Protein AF-A0A2T4CLP0-F1 (afdb_monomer)

Sequence (100 aa):
DFQHIHLHEDGSPDAVSPYGGQALTAGTAQMQSFPVDEASKALFMENGLDVSVTNTWTIEFVDAETMAYELRRPGRIFRVHVDLSQPIDEPPPAWGYKGE

Foldseek 3Di:
DDWDFDADLQRHTDLQPTWFFDFPDDDDPFKTKGFTDPVSCVSCVVVVNNQCNGWMWMWGDPDPQWIKIWIDGVPDIDIDIDGNVDDDDDDPDDRNDDDD

Structure (mmCIF, N/CA/C/O backbone):
data_AF-A0A2T4CLP0-F1
#
_entry.id   AF-A0A2T4CLP0-F1
#
loop_
_atom_site.group_PDB
_atom_site.id
_atom_site.type_symbol
_atom_site.label_atom_id
_atom_site.label_alt_id
_atom_site.label_comp_id
_atom_site.label_asym_id
_atom_site.label_entity_id
_atom_site.label_seq_id
_atom_site.pdbx_PDB_ins_code
_atom_site.Cartn_x
_atom_site.Cartn_y
_atom_site.Cartn_z
_atom_site.occupancy
_atom_site.B_iso_or_equiv
_atom_site.auth_seq_id
_atom_site.auth_comp_id
_atom_site.auth_asym_id
_atom_site.auth_atom_id
_atom_site.pdbx_PDB_model_num
ATOM 1 N N . ASP A 1 1 ? 6.584 6.903 4.479 1.00 88.56 1 ASP A N 1
ATOM 2 C CA . ASP A 1 1 ? 5.167 6.593 4.751 1.00 88.56 1 ASP A CA 1
ATOM 3 C C . ASP A 1 1 ? 4.451 6.286 3.453 1.00 88.56 1 ASP A C 1
ATOM 5 O O . ASP A 1 1 ? 4.868 6.785 2.415 1.00 88.56 1 ASP A O 1
ATOM 9 N N . PHE A 1 2 ? 3.435 5.432 3.504 1.00 96.50 2 PHE A N 1
ATOM 10 C CA . PHE A 1 2 ? 2.618 5.052 2.357 1.00 96.50 2 PHE A CA 1
ATOM 11 C C . PHE A 1 2 ? 1.162 5.333 2.705 1.00 96.50 2 PHE A C 1
ATOM 13 O O . PHE A 1 2 ? 0.593 4.634 3.538 1.00 96.50 2 PHE A O 1
ATOM 20 N N . GLN A 1 3 ? 0.594 6.383 2.119 1.00 96.56 3 GLN A N 1
ATOM 21 C CA . GLN A 1 3 ? -0.742 6.880 2.439 1.00 96.56 3 GLN A CA 1
ATOM 22 C C . GLN A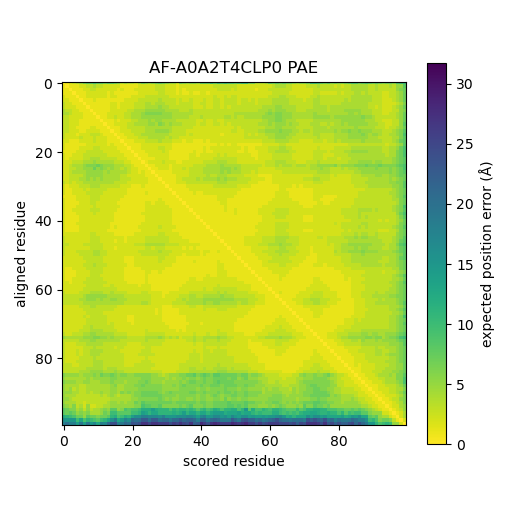 1 3 ? -1.599 6.920 1.179 1.00 96.56 3 GLN A C 1
ATOM 24 O O . GLN A 1 3 ? -1.112 7.223 0.092 1.00 96.56 3 GLN A O 1
ATOM 29 N N . HIS A 1 4 ? -2.882 6.648 1.352 1.00 95.56 4 HIS A N 1
ATOM 30 C CA . HIS A 1 4 ? -3.908 6.787 0.337 1.00 95.56 4 HIS A CA 1
ATOM 31 C C . HIS A 1 4 ? -4.753 8.004 0.686 1.00 95.56 4 HIS A C 1
ATOM 33 O O . HIS A 1 4 ? -5.136 8.198 1.841 1.00 95.56 4 HIS A O 1
ATOM 39 N N . ILE A 1 5 ? -5.046 8.806 -0.330 1.00 93.75 5 ILE A N 1
ATOM 40 C CA . ILE A 1 5 ? -5.991 9.910 -0.248 1.00 93.75 5 ILE A CA 1
ATOM 41 C C . ILE A 1 5 ? -7.082 9.585 -1.251 1.00 93.75 5 ILE A C 1
ATOM 43 O O . ILE A 1 5 ? -6.834 9.563 -2.456 1.00 93.75 5 ILE A O 1
ATOM 47 N N . HIS A 1 6 ? -8.270 9.278 -0.753 1.00 93.50 6 HIS A N 1
ATOM 48 C CA . HIS A 1 6 ? -9.441 9.080 -1.586 1.00 93.50 6 HIS A CA 1
ATOM 49 C C . HIS A 1 6 ? -10.271 10.352 -1.521 1.00 93.50 6 HIS A C 1
ATOM 51 O O . HIS A 1 6 ? -10.629 10.818 -0.441 1.00 93.50 6 HIS A O 1
ATOM 57 N N . LEU A 1 7 ? -10.529 10.934 -2.686 1.00 94.00 7 LEU A N 1
ATOM 58 C CA . LEU A 1 7 ? -11.341 12.132 -2.822 1.00 94.00 7 LEU A CA 1
ATOM 59 C C . LEU A 1 7 ? -12.655 11.762 -3.508 1.00 94.00 7 LEU A C 1
ATOM 61 O O . LEU A 1 7 ? -12.700 10.855 -4.342 1.00 94.00 7 LEU A O 1
ATOM 65 N N . HIS A 1 8 ? -13.720 12.464 -3.150 1.00 92.94 8 HIS A N 1
ATOM 66 C CA . HIS A 1 8 ? -14.958 12.490 -3.911 1.00 92.94 8 HIS A CA 1
ATOM 67 C C . HIS A 1 8 ? -14.771 13.322 -5.192 1.00 92.94 8 HIS A C 1
ATOM 69 O O . HIS A 1 8 ? -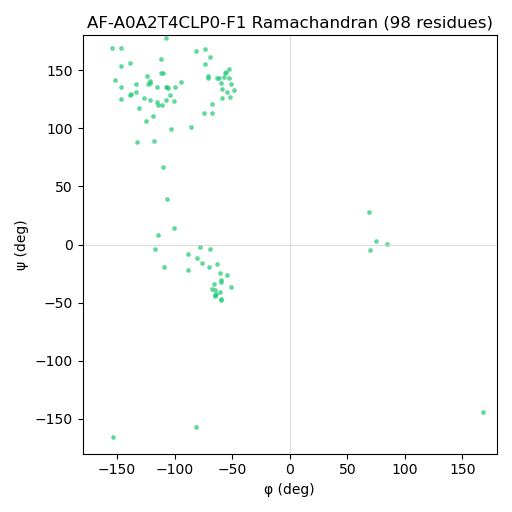13.777 14.032 -5.353 1.00 92.94 8 HIS A O 1
ATOM 75 N N . GLU A 1 9 ? -15.728 13.245 -6.119 1.00 91.00 9 GLU A N 1
ATOM 76 C CA . GLU A 1 9 ? -15.663 13.960 -7.406 1.00 91.00 9 GLU A CA 1
ATOM 77 C C . GLU A 1 9 ? -15.569 15.486 -7.235 1.00 91.00 9 GLU A C 1
ATOM 79 O O . GLU A 1 9 ? -14.921 16.167 -8.029 1.00 91.00 9 GLU A O 1
ATOM 84 N N . ASP A 1 10 ? -16.148 16.024 -6.158 1.00 90.94 10 ASP A N 1
ATOM 85 C CA . ASP A 1 10 ? -16.060 17.443 -5.797 1.00 90.94 10 ASP A CA 1
ATOM 86 C C . ASP A 1 10 ? -14.721 17.842 -5.141 1.00 90.94 10 ASP A C 1
ATOM 88 O O . ASP A 1 10 ? -14.495 19.018 -4.845 1.00 90.94 10 ASP A O 1
ATOM 92 N N . GLY A 1 11 ? -13.818 16.878 -4.934 1.00 89.88 11 GLY A N 1
ATOM 93 C CA . GLY A 1 11 ? -12.503 17.062 -4.328 1.00 89.88 11 GLY A CA 1
ATOM 94 C C . GLY A 1 11 ? -12.489 17.042 -2.798 1.00 89.88 11 GLY A C 1
ATOM 95 O O . GLY A 1 11 ? -11.416 17.195 -2.214 1.00 89.88 11 GLY A O 1
ATOM 96 N N . SER A 1 12 ? -13.633 16.860 -2.132 1.00 92.00 12 SER A N 1
ATOM 97 C CA . SER A 1 12 ? -13.667 16.646 -0.682 1.00 92.00 12 SER A CA 1
ATOM 98 C C . SER A 1 12 ? -13.109 15.260 -0.316 1.00 92.00 12 SER A C 1
ATOM 100 O O . SER A 1 12 ? -13.264 14.314 -1.091 1.00 92.00 12 SER A O 1
ATOM 102 N N . PRO A 1 13 ? -12.410 15.110 0.824 1.00 92.94 13 PRO A N 1
ATOM 103 C CA . PRO A 1 13 ? -11.861 13.819 1.219 1.00 92.94 13 PRO A CA 1
ATOM 104 C C . PRO A 1 13 ? -12.953 12.846 1.658 1.00 92.94 13 PRO A C 1
ATOM 106 O O . PRO A 1 13 ? -13.904 13.239 2.333 1.00 92.94 13 PRO A O 1
ATOM 109 N N . ASP A 1 14 ? -12.767 11.569 1.320 1.00 94.81 14 ASP A N 1
ATOM 110 C CA . ASP A 1 14 ? -13.533 10.475 1.912 1.00 94.81 14 ASP A CA 1
ATOM 111 C C . ASP A 1 14 ? -13.385 10.495 3.442 1.00 94.81 14 ASP A C 1
ATOM 113 O O . ASP A 1 14 ? -12.333 10.868 3.971 1.00 94.81 14 ASP A O 1
ATOM 117 N N . ALA A 1 15 ? -14.430 10.071 4.161 1.00 94.62 15 ALA A N 1
ATOM 118 C CA . ALA A 1 15 ? -14.444 10.041 5.628 1.00 94.62 15 ALA A CA 1
ATOM 119 C C . ALA A 1 15 ? -13.262 9.256 6.220 1.00 94.62 15 ALA A C 1
ATOM 121 O O . ALA A 1 15 ? -12.816 9.533 7.333 1.00 94.62 15 ALA A O 1
ATOM 122 N N . VAL A 1 16 ? -12.734 8.297 5.460 1.00 95.69 16 VAL A N 1
ATOM 123 C CA . VAL A 1 16 ? -11.547 7.526 5.795 1.00 95.69 16 VAL A CA 1
ATOM 124 C C . VAL A 1 16 ? -10.422 7.950 4.857 1.00 95.69 16 VAL A C 1
ATOM 126 O O . VAL A 1 16 ? -9.993 7.192 3.994 1.00 95.69 16 VAL A O 1
ATOM 129 N N . SER A 1 17 ? -9.957 9.194 4.973 1.00 95.00 17 SER A N 1
ATOM 130 C CA . SER A 1 17 ? -8.760 9.696 4.290 1.00 95.00 17 SER A CA 1
ATOM 131 C C . SER A 1 17 ? -8.089 10.830 5.080 1.00 95.00 17 SER A C 1
ATOM 133 O O . SER A 1 17 ? -8.784 11.686 5.625 1.00 95.00 17 SER A O 1
ATOM 135 N N . PRO A 1 18 ? -6.744 10.893 5.116 1.00 95.31 18 PRO A N 1
ATOM 136 C CA . PRO A 1 18 ? -5.805 9.905 4.586 1.00 95.31 18 PRO A CA 1
ATOM 137 C C . PRO A 1 18 ? -5.742 8.633 5.447 1.00 95.31 18 PRO A C 1
ATOM 139 O O . PRO A 1 18 ? -6.019 8.669 6.644 1.00 95.31 18 PRO A O 1
ATOM 142 N N . TYR A 1 19 ? -5.341 7.514 4.842 1.00 97.88 19 TYR A N 1
ATOM 143 C CA . TYR A 1 19 ? -5.006 6.294 5.583 1.00 97.88 19 TYR A CA 1
ATOM 144 C C . TYR A 1 19 ? -3.887 5.499 4.917 1.00 97.88 19 TYR A C 1
ATOM 146 O O . TYR A 1 19 ? -3.736 5.473 3.693 1.00 97.88 19 TYR A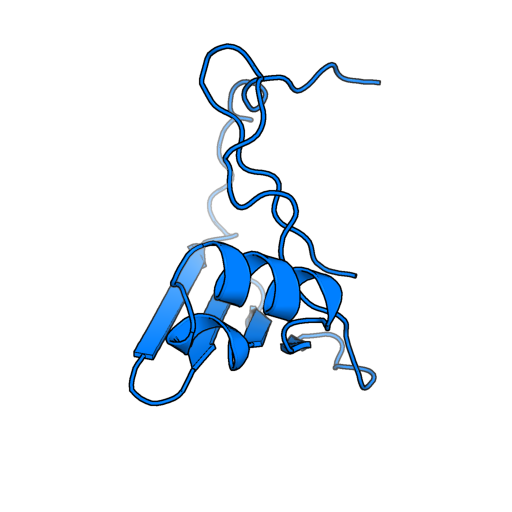 O 1
ATOM 154 N N . GLY A 1 20 ? -3.156 4.731 5.711 1.00 98.06 20 GLY A N 1
ATOM 155 C CA . GLY A 1 20 ? -2.095 3.892 5.201 1.00 98.06 20 GLY A CA 1
ATOM 156 C C . GLY A 1 20 ? -1.209 3.328 6.292 1.00 98.06 20 GLY A C 1
ATOM 157 O O . GLY A 1 20 ? -1.676 2.929 7.361 1.00 98.06 20 GLY A O 1
ATOM 158 N N . GLY A 1 21 ? 0.074 3.216 5.976 1.00 98.12 21 GLY A N 1
ATOM 159 C CA . GLY A 1 21 ? 1.041 2.550 6.823 1.00 98.12 21 GLY A CA 1
ATOM 160 C C . GLY A 1 21 ? 2.433 3.149 6.763 1.00 98.12 21 GLY A C 1
ATOM 161 O O . GLY A 1 21 ? 2.792 3.942 5.885 1.00 98.12 21 GLY A O 1
ATOM 162 N N . GLN A 1 22 ? 3.250 2.697 7.704 1.00 98.19 22 GLN A N 1
ATOM 163 C CA . GLN A 1 22 ? 4.643 3.089 7.830 1.00 98.19 22 GLN A CA 1
ATOM 164 C C . GLN A 1 22 ? 5.535 1.852 7.782 1.00 98.19 22 GLN A C 1
ATOM 166 O O . GLN A 1 22 ? 5.235 0.820 8.377 1.00 98.19 22 GLN A O 1
ATOM 171 N N . ALA A 1 23 ? 6.651 1.952 7.062 1.00 97.62 23 ALA A N 1
ATOM 172 C CA . ALA A 1 23 ? 7.662 0.909 7.064 1.00 97.62 23 ALA A CA 1
ATOM 173 C C . ALA A 1 23 ? 8.314 0.841 8.452 1.00 97.62 23 ALA A C 1
ATOM 175 O O . ALA A 1 23 ? 8.890 1.822 8.914 1.00 97.62 23 ALA A O 1
ATOM 176 N N . LEU A 1 24 ? 8.235 -0.318 9.106 1.00 96.38 24 LEU A N 1
ATOM 177 C CA . LEU A 1 24 ? 8.860 -0.542 10.418 1.00 96.38 24 LEU A CA 1
ATOM 178 C C . LEU A 1 24 ? 10.309 -1.026 10.302 1.00 96.38 24 LEU A C 1
ATOM 180 O O . LEU A 1 24 ? 11.100 -0.890 11.232 1.00 96.38 24 LEU A O 1
ATOM 184 N N . THR A 1 25 ? 10.654 -1.603 9.154 1.00 95.88 25 THR A N 1
ATOM 185 C CA . THR A 1 25 ? 11.991 -2.092 8.826 1.00 95.88 25 THR A CA 1
ATOM 186 C C . THR A 1 25 ? 12.323 -1.729 7.388 1.00 95.88 25 THR A C 1
ATOM 188 O O . THR A 1 25 ? 11.427 -1.580 6.550 1.00 95.88 25 THR A O 1
ATOM 191 N N . ALA A 1 26 ? 13.619 -1.643 7.090 1.00 97.00 26 ALA A N 1
ATOM 192 C CA . ALA A 1 26 ? 14.077 -1.577 5.712 1.00 97.00 26 ALA A CA 1
ATOM 193 C C . ALA A 1 26 ? 13.597 -2.819 4.946 1.00 97.00 26 ALA A C 1
ATOM 195 O O . ALA A 1 26 ? 13.679 -3.942 5.451 1.00 97.00 26 ALA A O 1
ATOM 196 N N . GLY A 1 27 ? 13.063 -2.594 3.752 1.00 96.62 27 GLY A N 1
ATOM 197 C CA . GLY A 1 27 ? 12.745 -3.634 2.791 1.00 96.62 27 GLY A CA 1
ATOM 198 C C . GLY A 1 27 ? 13.974 -4.066 1.996 1.00 96.62 27 GLY A C 1
ATOM 199 O O . GLY A 1 27 ? 15.121 -3.893 2.412 1.00 96.62 27 GLY A O 1
ATOM 200 N N . THR A 1 28 ? 13.721 -4.623 0.821 1.00 98.00 28 THR A N 1
ATOM 201 C CA . THR A 1 28 ? 14.743 -4.928 -0.181 1.00 98.00 28 THR A CA 1
ATOM 202 C C . THR A 1 28 ? 14.632 -3.951 -1.347 1.00 98.00 28 THR A C 1
ATOM 204 O O . THR A 1 28 ? 13.724 -3.124 -1.405 1.00 98.00 28 THR A O 1
ATOM 207 N N . ALA A 1 29 ? 15.531 -4.073 -2.323 1.00 97.31 29 ALA A N 1
ATOM 208 C CA . ALA A 1 29 ? 15.397 -3.344 -3.581 1.00 97.31 29 ALA A CA 1
ATOM 209 C C . ALA A 1 29 ? 14.134 -3.742 -4.378 1.00 97.31 29 ALA A C 1
ATOM 211 O O . ALA A 1 29 ? 13.737 -3.012 -5.278 1.00 97.31 29 ALA A O 1
ATOM 212 N N . GLN A 1 30 ? 13.508 -4.880 -4.056 1.00 98.25 30 GLN A N 1
ATOM 213 C CA . GLN A 1 30 ? 12.341 -5.407 -4.764 1.00 98.25 30 GLN A CA 1
ATOM 214 C C . GLN A 1 30 ? 11.056 -5.320 -3.948 1.00 98.25 30 GLN A C 1
ATOM 216 O O . GLN A 1 30 ? 9.993 -5.417 -4.536 1.00 98.25 30 GLN A O 1
ATOM 221 N N . MET A 1 31 ? 11.104 -5.169 -2.625 1.00 98.38 31 MET A N 1
ATOM 222 C CA . MET A 1 31 ? 9.900 -5.240 -1.799 1.00 98.38 31 MET A CA 1
ATOM 223 C C . MET A 1 31 ? 9.986 -4.310 -0.597 1.00 98.38 31 MET A C 1
ATOM 225 O O . MET A 1 31 ? 10.964 -4.336 0.148 1.0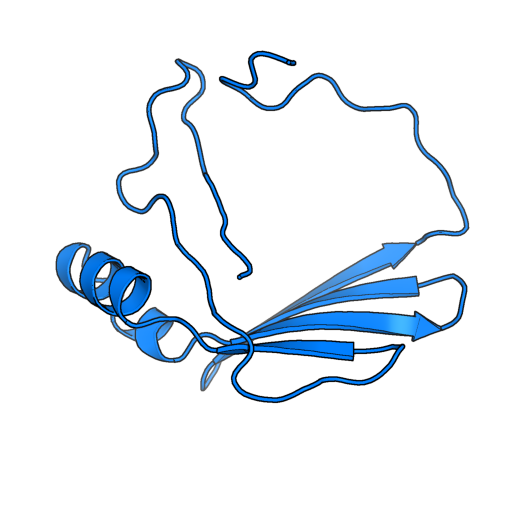0 98.38 31 MET A O 1
ATOM 229 N N . GLN A 1 32 ? 8.903 -3.583 -0.335 1.00 98.62 32 GLN A N 1
ATOM 230 C CA . GLN A 1 32 ? 8.688 -2.892 0.930 1.00 98.62 32 GLN A CA 1
ATOM 231 C C . GLN A 1 32 ? 7.271 -3.148 1.436 1.00 98.62 32 GLN A C 1
ATOM 233 O O . GLN A 1 32 ? 6.304 -3.099 0.677 1.00 98.62 32 GLN A O 1
ATOM 238 N N . SER A 1 33 ? 7.160 -3.389 2.742 1.00 98.50 33 SER A N 1
ATOM 239 C CA . SER A 1 33 ? 5.878 -3.505 3.435 1.00 98.50 33 SER A CA 1
ATOM 240 C C . SER A 1 33 ? 5.654 -2.338 4.391 1.00 98.50 33 SER A C 1
ATOM 242 O O . SER A 1 33 ? 6.598 -1.817 4.991 1.00 98.50 33 SER A O 1
ATOM 244 N N . PHE A 1 34 ? 4.387 -1.973 4.537 1.00 98.62 34 PHE A N 1
ATOM 245 C CA . PHE A 1 34 ? 3.883 -0.856 5.319 1.00 98.62 34 PHE A CA 1
ATOM 246 C C . PHE A 1 34 ? 2.705 -1.357 6.166 1.00 98.62 34 PHE A C 1
ATOM 248 O O . PHE A 1 34 ? 1.559 -1.349 5.706 1.00 98.62 34 PHE A O 1
ATOM 255 N N . PRO A 1 35 ? 2.960 -1.868 7.381 1.00 98.62 35 PRO A N 1
ATOM 256 C CA . PRO A 1 35 ? 1.903 -2.109 8.353 1.00 98.62 35 PRO A CA 1
ATOM 257 C C . PRO A 1 35 ? 1.133 -0.821 8.644 1.00 98.62 35 PRO A C 1
ATOM 259 O O . PRO A 1 35 ? 1.723 0.261 8.677 1.00 98.62 35 PRO A O 1
ATOM 262 N N . VAL A 1 36 ? -0.177 -0.946 8.855 1.00 98.69 36 VAL A N 1
ATOM 263 C CA . VAL A 1 36 ? -1.046 0.188 9.181 1.00 98.69 36 VAL A CA 1
ATOM 264 C C . VAL A 1 36 ? -0.538 0.967 10.391 1.00 98.69 36 VAL A C 1
ATOM 266 O O . VAL A 1 36 ? -0.193 0.383 11.422 1.00 98.69 36 VAL A O 1
ATOM 269 N N . ASP A 1 37 ? -0.476 2.289 10.238 1.00 98.38 37 ASP A N 1
ATOM 270 C CA . ASP A 1 37 ? -0.004 3.197 11.280 1.00 98.38 37 ASP A CA 1
ATOM 271 C C . ASP A 1 37 ? -1.099 3.516 12.312 1.00 98.38 37 ASP A C 1
ATOM 273 O O . ASP A 1 37 ? -2.280 3.220 12.123 1.00 98.38 37 ASP A O 1
ATOM 277 N N . GLU A 1 38 ? -0.707 4.103 13.442 1.00 98.25 38 GLU A N 1
ATOM 278 C CA . GLU A 1 38 ? -1.633 4.360 14.552 1.00 98.25 38 GLU A CA 1
ATOM 279 C C . GLU A 1 38 ? -2.729 5.378 14.206 1.00 98.25 38 GLU A C 1
ATOM 281 O O . GLU A 1 38 ? -3.865 5.224 14.656 1.00 98.25 38 GLU A O 1
ATOM 286 N N . ALA A 1 39 ? -2.427 6.382 13.375 1.00 97.81 39 ALA A N 1
ATOM 287 C CA . ALA A 1 39 ? -3.417 7.369 12.943 1.00 97.81 39 ALA A CA 1
ATOM 288 C C . ALA A 1 39 ? -4.520 6.709 12.101 1.00 97.81 39 ALA A C 1
ATOM 290 O O . ALA A 1 39 ? -5.709 6.910 12.346 1.00 97.81 39 ALA A O 1
ATOM 291 N N . SER A 1 40 ? -4.126 5.838 11.175 1.00 98.31 40 SER A N 1
ATOM 292 C CA . SER A 1 40 ? -5.034 5.070 10.328 1.00 98.31 40 SER A CA 1
ATOM 293 C C . SER A 1 40 ? -5.834 4.052 11.136 1.00 98.31 40 SER A C 1
ATOM 295 O O . SER A 1 40 ? -7.024 3.877 10.887 1.00 98.31 40 SER A O 1
ATOM 297 N N . LYS A 1 41 ? -5.230 3.401 12.144 1.00 98.56 41 LYS A N 1
ATOM 298 C CA . LYS A 1 41 ? -5.971 2.519 13.064 1.00 98.56 41 LYS A CA 1
ATOM 299 C C . LYS A 1 41 ? -7.067 3.278 13.804 1.00 98.56 41 LYS A C 1
ATOM 301 O O . LYS A 1 41 ? -8.189 2.783 13.867 1.00 98.56 41 LYS A O 1
ATOM 306 N N . ALA A 1 42 ? -6.755 4.458 14.344 1.00 98.31 42 ALA A N 1
ATOM 307 C CA . ALA A 1 42 ? -7.736 5.299 15.024 1.00 98.31 42 ALA A CA 1
ATOM 308 C C . ALA A 1 42 ? -8.885 5.689 14.082 1.00 98.31 42 ALA A C 1
ATOM 310 O O . ALA A 1 42 ? -10.047 5.475 14.425 1.00 98.31 42 ALA A O 1
ATOM 311 N N . LEU A 1 43 ? -8.557 6.143 12.868 1.00 98.06 43 LEU A N 1
ATOM 312 C CA . LEU A 1 43 ? -9.540 6.506 11.847 1.00 98.06 43 LEU A CA 1
ATOM 313 C C . LEU A 1 43 ? -10.432 5.320 11.446 1.00 98.06 43 LEU A C 1
ATOM 315 O O . LEU A 1 43 ? -11.645 5.469 11.302 1.00 98.06 43 LEU A O 1
ATOM 319 N N . PHE A 1 44 ? -9.858 4.122 11.302 1.00 98.38 44 PHE A N 1
ATOM 320 C CA . PHE A 1 44 ? -10.624 2.912 11.009 1.00 98.38 44 PHE A CA 1
ATOM 321 C C . PHE A 1 44 ? -11.566 2.527 12.149 1.00 98.38 44 PHE A C 1
ATOM 323 O O . PHE A 1 44 ? -12.711 2.181 11.874 1.00 98.38 44 PHE A O 1
ATOM 330 N N . MET A 1 45 ? -11.124 2.595 13.407 1.00 98.31 45 MET A N 1
ATOM 331 C CA . MET A 1 45 ? -11.985 2.295 14.558 1.00 98.31 45 MET A CA 1
ATOM 332 C C . MET A 1 45 ? -13.145 3.290 14.671 1.00 98.31 45 MET A C 1
ATOM 334 O O . MET A 1 45 ? -14.282 2.875 14.881 1.00 98.31 45 MET A O 1
ATOM 338 N N . GLU A 1 46 ? -12.886 4.585 14.469 1.00 98.06 46 GLU A N 1
ATOM 339 C CA . GLU A 1 46 ? -13.925 5.625 14.481 1.00 98.06 46 GLU A CA 1
ATOM 340 C C . GLU A 1 46 ? -15.008 5.384 13.416 1.00 98.06 46 GLU A C 1
ATOM 342 O O . GLU A 1 46 ? -16.184 5.657 13.648 1.00 98.06 46 GLU A O 1
ATOM 347 N N . ASN A 1 47 ? -14.628 4.802 12.276 1.00 98.00 47 ASN A N 1
ATOM 348 C CA . ASN A 1 47 ? -15.517 4.546 11.144 1.00 98.00 47 ASN A CA 1
ATOM 349 C C . ASN A 1 47 ? -16.012 3.083 11.052 1.00 98.00 47 ASN A C 1
ATOM 351 O O . ASN A 1 47 ? -16.533 2.676 10.014 1.00 98.00 47 ASN A O 1
ATOM 355 N N . GLY A 1 48 ? -15.862 2.271 12.109 1.00 97.81 48 GLY A N 1
ATOM 356 C CA . GLY A 1 48 ? -16.378 0.890 12.158 1.00 97.81 48 GLY A CA 1
ATOM 357 C C . GLY A 1 48 ? -15.670 -0.100 11.220 1.00 97.81 48 GLY A C 1
ATOM 358 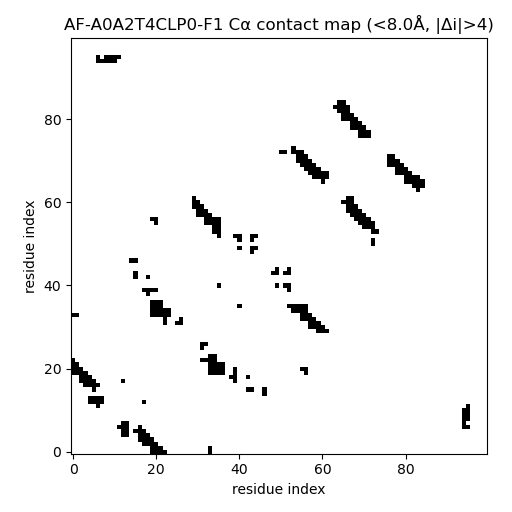O O . GLY A 1 48 ? -16.269 -1.065 10.741 1.00 97.81 48 GLY A O 1
ATOM 359 N N . LEU A 1 49 ? -14.395 0.152 10.918 1.00 97.44 49 LEU A N 1
ATOM 360 C CA . LEU A 1 49 ? -13.543 -0.640 10.029 1.00 97.44 49 LEU A CA 1
ATOM 361 C C . LEU A 1 49 ? -12.491 -1.446 10.807 1.00 97.44 49 LEU A C 1
ATOM 363 O O . LEU A 1 49 ? -11.357 -1.591 10.350 1.00 97.44 49 LEU A O 1
ATOM 367 N N . ASP A 1 50 ? -12.851 -2.012 11.958 1.00 97.81 50 ASP A N 1
ATOM 368 C CA . ASP A 1 50 ? -11.942 -2.686 12.899 1.00 97.81 50 ASP A CA 1
ATOM 369 C C . ASP A 1 50 ? -11.044 -3.742 12.243 1.00 97.81 50 ASP A C 1
ATOM 371 O O . ASP A 1 50 ? -9.864 -3.860 12.557 1.00 97.81 50 ASP A O 1
ATOM 375 N N . VAL A 1 51 ? -11.555 -4.487 11.259 1.00 97.62 51 VAL A N 1
ATOM 376 C CA . VAL A 1 51 ? -10.761 -5.500 10.540 1.00 97.62 51 VAL A CA 1
ATOM 377 C C . VAL A 1 51 ? -9.541 -4.908 9.821 1.00 97.62 51 VAL A C 1
ATOM 379 O O . VAL A 1 51 ? -8.567 -5.617 9.575 1.00 97.62 51 VAL A O 1
ATOM 382 N N . SER A 1 52 ? -9.573 -3.617 9.484 1.00 97.81 52 SER A N 1
ATOM 383 C CA . SER A 1 52 ? -8.510 -2.912 8.768 1.00 97.81 52 SER A CA 1
ATOM 384 C C . SER A 1 52 ? -7.342 -2.488 9.664 1.00 97.81 52 SER A C 1
ATOM 386 O O . SER A 1 52 ? -6.277 -2.180 9.135 1.00 97.81 52 SER A O 1
ATOM 388 N N . VAL A 1 53 ? -7.463 -2.559 10.997 1.00 98.38 53 VAL A N 1
ATOM 389 C CA . VAL A 1 53 ? -6.372 -2.202 11.938 1.00 98.38 53 VAL A CA 1
ATOM 390 C C . VAL A 1 53 ? -5.194 -3.184 11.915 1.00 98.38 53 VAL A C 1
ATOM 392 O O . VAL A 1 53 ? -4.184 -2.982 12.585 1.00 98.38 53 VAL A O 1
ATOM 395 N N . THR A 1 54 ? -5.322 -4.254 11.129 1.00 98.44 54 THR A N 1
ATOM 396 C CA . THR A 1 54 ? -4.287 -5.266 10.881 1.00 98.44 54 THR A CA 1
ATOM 397 C C . THR A 1 54 ? -3.813 -5.281 9.426 1.00 98.44 54 THR A C 1
ATOM 399 O O . THR A 1 54 ? -3.077 -6.184 9.027 1.00 98.44 54 THR A O 1
ATOM 402 N N . ASN A 1 55 ? -4.236 -4.301 8.619 1.00 98.50 55 ASN A N 1
ATOM 403 C CA . ASN A 1 55 ? -3.806 -4.181 7.234 1.00 98.50 55 ASN A CA 1
ATOM 404 C C . ASN A 1 55 ? -2.284 -4.017 7.146 1.00 98.50 55 ASN A C 1
ATOM 406 O O . ASN A 1 55 ? -1.660 -3.277 7.905 1.00 98.50 55 ASN A O 1
ATOM 410 N N . THR A 1 56 ? -1.695 -4.691 6.170 1.00 98.69 56 THR A N 1
ATOM 411 C CA . THR A 1 56 ? -0.343 -4.430 5.688 1.00 98.69 56 THR A CA 1
ATOM 412 C C . THR A 1 56 ? -0.415 -4.228 4.189 1.00 98.69 56 THR A C 1
ATOM 414 O O . THR A 1 56 ? -0.962 -5.078 3.481 1.00 98.69 56 THR A O 1
ATOM 417 N N . TRP A 1 57 ? 0.121 -3.105 3.722 1.00 98.75 57 TRP A N 1
ATOM 418 C CA . TRP A 1 57 ? 0.313 -2.849 2.301 1.00 98.75 57 TRP A CA 1
ATOM 419 C C . TRP A 1 57 ? 1.723 -3.243 1.893 1.00 98.75 57 TRP A C 1
ATOM 421 O O . TRP A 1 57 ? 2.673 -2.973 2.627 1.00 98.75 57 TRP A O 1
ATOM 431 N N . THR A 1 58 ? 1.870 -3.845 0.722 1.00 98.62 58 THR A N 1
ATOM 432 C CA . THR A 1 58 ? 3.172 -4.236 0.179 1.00 98.62 58 THR A CA 1
ATOM 433 C C . THR A 1 58 ? 3.260 -3.818 -1.280 1.00 98.62 58 THR A C 1
ATOM 435 O O . THR A 1 58 ? 2.355 -4.098 -2.065 1.00 98.62 58 THR A O 1
ATOM 438 N N . ILE A 1 59 ? 4.369 -3.168 -1.629 1.00 98.44 59 ILE A N 1
ATOM 439 C CA . ILE A 1 59 ? 4.798 -2.964 -3.013 1.00 98.44 59 ILE A CA 1
ATOM 440 C C . ILE A 1 59 ? 5.932 -3.946 -3.275 1.00 98.44 59 ILE A C 1
ATOM 442 O O . ILE A 1 59 ? 6.883 -4.005 -2.491 1.00 98.44 59 ILE A O 1
ATOM 446 N N . GLU A 1 60 ? 5.823 -4.717 -4.352 1.00 98.62 60 GLU A N 1
ATOM 447 C CA . GLU A 1 60 ? 6.811 -5.720 -4.740 1.00 98.62 60 GLU A CA 1
ATOM 448 C C . GLU A 1 60 ? 7.053 -5.699 -6.252 1.00 98.62 60 GLU A C 1
ATOM 450 O O . GLU A 1 60 ? 6.111 -5.807 -7.022 1.00 98.62 60 GLU A O 1
ATOM 455 N N . PHE A 1 61 ? 8.301 -5.625 -6.696 1.00 98.50 61 PHE A N 1
ATOM 456 C CA . PHE A 1 61 ? 8.693 -5.963 -8.062 1.00 98.50 61 PHE A CA 1
ATOM 457 C C . PHE A 1 61 ? 8.946 -7.467 -8.118 1.00 98.50 61 PHE A C 1
ATOM 459 O O . PHE A 1 61 ? 9.975 -7.945 -7.640 1.00 98.50 61 PHE A O 1
ATOM 466 N N . VAL A 1 62 ? 7.969 -8.209 -8.647 1.00 98.19 62 VAL A N 1
ATOM 467 C CA . VAL A 1 62 ? 8.029 -9.677 -8.758 1.00 98.19 62 VAL A CA 1
ATOM 468 C C . VAL A 1 62 ? 9.149 -10.076 -9.721 1.00 98.19 62 VAL A C 1
ATOM 470 O O . VAL A 1 62 ? 9.897 -11.018 -9.463 1.00 98.19 62 VAL A O 1
ATOM 473 N N . ASP A 1 63 ? 9.290 -9.307 -10.797 1.00 98.00 63 ASP A N 1
ATOM 474 C CA . ASP A 1 63 ? 10.374 -9.363 -11.768 1.00 98.00 63 ASP A CA 1
ATOM 475 C C . ASP A 1 63 ? 10.545 -7.979 -12.430 1.00 98.00 63 ASP A C 1
ATOM 477 O O . ASP A 1 63 ? 10.053 -6.969 -11.921 1.00 98.00 63 ASP A O 1
ATOM 481 N N . ALA A 1 64 ? 11.290 -7.914 -13.537 1.00 97.12 64 ALA A N 1
ATOM 482 C CA . ALA A 1 64 ? 11.573 -6.666 -14.246 1.00 97.12 64 ALA A CA 1
ATOM 483 C C . ALA A 1 64 ? 10.355 -6.067 -14.973 1.00 97.12 64 ALA A C 1
ATOM 485 O O . ALA A 1 64 ? 10.372 -4.882 -15.296 1.00 97.12 64 ALA A O 1
ATOM 486 N N . GLU A 1 65 ? 9.322 -6.866 -15.235 1.00 98.00 65 GLU A N 1
ATOM 487 C CA . GLU A 1 65 ? 8.155 -6.486 -16.034 1.00 98.00 65 GLU A CA 1
ATOM 488 C C . GLU A 1 65 ? 6.859 -6.511 -15.211 1.00 98.00 65 GLU A C 1
ATOM 490 O O . GLU A 1 65 ? 5.819 -6.102 -15.709 1.00 98.00 65 GLU A O 1
ATOM 495 N N . THR A 1 66 ? 6.902 -6.932 -13.943 1.00 98.38 66 THR A N 1
ATOM 496 C CA . THR A 1 66 ? 5.711 -7.068 -13.099 1.00 98.38 66 THR A CA 1
ATOM 497 C C . THR A 1 66 ? 5.895 -6.406 -11.737 1.00 98.38 66 THR A C 1
ATOM 499 O O . THR A 1 66 ? 6.687 -6.855 -10.903 1.00 98.38 66 THR A O 1
ATOM 502 N N . MET A 1 67 ? 5.071 -5.395 -11.452 1.00 98.50 67 MET A N 1
ATOM 503 C CA . MET A 1 67 ? 4.900 -4.861 -10.098 1.00 98.50 67 MET A CA 1
ATOM 504 C C . MET A 1 67 ? 3.626 -5.428 -9.469 1.00 98.50 67 MET A C 1
ATOM 506 O O . MET A 1 67 ? 2.564 -5.443 -10.082 1.00 98.50 67 MET A O 1
ATOM 510 N N . ALA A 1 68 ? 3.696 -5.843 -8.213 1.00 98.69 68 ALA A N 1
ATOM 511 C CA . ALA A 1 68 ? 2.559 -6.203 -7.397 1.00 98.69 68 ALA A CA 1
ATOM 512 C C . ALA A 1 68 ? 2.276 -5.148 -6.322 1.00 98.69 68 ALA A C 1
ATOM 514 O O . ALA A 1 68 ? 3.169 -4.715 -5.594 1.00 98.69 68 ALA A O 1
ATOM 515 N N . TYR A 1 69 ? 0.997 -4.814 -6.183 1.00 98.50 69 TYR A N 1
ATOM 516 C CA . TYR A 1 69 ? 0.440 -4.142 -5.015 1.00 98.50 69 TYR A CA 1
ATOM 517 C C . TYR A 1 69 ? -0.399 -5.155 -4.236 1.00 98.50 69 TYR A C 1
ATOM 519 O O . TYR A 1 69 ? -1.316 -5.767 -4.790 1.00 98.50 69 TYR A O 1
ATOM 527 N N . GLU A 1 70 ? -0.093 -5.349 -2.956 1.00 98.62 70 GLU A N 1
ATOM 528 C CA . GLU A 1 70 ? -0.838 -6.239 -2.067 1.00 98.62 70 GLU A CA 1
ATOM 529 C C . GLU A 1 70 ? -1.388 -5.477 -0.859 1.00 98.62 70 GLU A C 1
ATOM 531 O O . GLU A 1 70 ? -0.700 -4.664 -0.248 1.00 98.62 70 GLU A O 1
ATOM 536 N N . LEU A 1 71 ? -2.623 -5.802 -0.482 1.00 98.44 71 LEU A N 1
ATOM 537 C CA . LEU A 1 71 ? -3.191 -5.558 0.834 1.00 98.44 71 LEU A CA 1
ATOM 538 C C . LEU A 1 71 ? -3.457 -6.910 1.506 1.00 98.44 71 LEU A C 1
ATOM 540 O O . LEU A 1 71 ? -4.270 -7.707 1.024 1.00 98.44 71 LEU A O 1
ATOM 544 N N . ARG A 1 72 ? -2.831 -7.142 2.660 1.00 98.50 72 ARG A N 1
ATOM 545 C CA . ARG A 1 72 ? -3.003 -8.359 3.460 1.00 98.50 72 ARG A CA 1
ATOM 546 C C . ARG A 1 72 ? -3.506 -8.043 4.861 1.00 98.50 72 ARG A C 1
ATOM 548 O O . ARG A 1 72 ? -3.043 -7.105 5.500 1.00 98.50 72 ARG A O 1
ATOM 555 N N . ARG A 1 73 ? -4.414 -8.886 5.352 1.00 98.19 73 ARG A N 1
ATOM 556 C CA . ARG A 1 73 ? -4.807 -9.015 6.764 1.00 98.19 73 ARG A CA 1
ATOM 557 C C . ARG A 1 73 ? -5.343 -10.435 7.025 1.00 98.19 73 ARG A C 1
ATOM 559 O O . ARG A 1 73 ? -5.586 -11.166 6.060 1.00 98.19 73 ARG A O 1
ATOM 566 N N . PRO A 1 74 ? -5.558 -10.872 8.278 1.00 97.81 74 PRO A N 1
ATOM 567 C CA . PRO A 1 74 ? -6.147 -12.183 8.552 1.00 97.81 74 PRO A CA 1
ATOM 568 C C . PRO A 1 74 ? -7.459 -12.403 7.781 1.00 97.81 74 PRO A C 1
ATOM 570 O O . PRO A 1 74 ? -8.361 -11.568 7.811 1.00 97.81 74 PRO A O 1
ATOM 573 N N . GLY A 1 75 ? -7.543 -13.514 7.044 1.00 96.94 75 GLY A N 1
ATOM 574 C CA . GLY A 1 75 ? -8.722 -13.870 6.248 1.00 96.94 75 GLY A CA 1
ATOM 575 C C . GLY A 1 75 ? -8.923 -13.077 4.948 1.00 96.94 75 GLY A C 1
ATOM 576 O O . GLY A 1 75 ? -9.915 -13.315 4.264 1.00 96.94 75 GLY A O 1
ATOM 577 N N . ARG A 1 76 ? -8.015 -12.160 4.570 1.00 97.06 76 ARG A N 1
ATOM 578 C CA . ARG A 1 76 ? -8.099 -11.427 3.295 1.00 97.06 76 ARG A CA 1
ATOM 579 C C . ARG A 1 76 ? -6.723 -11.119 2.709 1.00 97.06 76 ARG A C 1
ATOM 581 O O . ARG A 1 76 ? -5.912 -10.432 3.323 1.00 97.06 76 ARG A O 1
ATOM 588 N N . ILE A 1 77 ? -6.526 -11.541 1.464 1.00 98.12 77 ILE A N 1
ATOM 589 C CA . ILE A 1 77 ? -5.439 -11.076 0.602 1.00 98.12 77 ILE A CA 1
ATOM 590 C C . ILE A 1 77 ? -6.088 -10.468 -0.636 1.00 98.12 77 ILE A C 1
ATOM 592 O O . ILE A 1 77 ? -6.895 -11.113 -1.302 1.00 98.12 77 ILE A O 1
ATOM 596 N N . PHE A 1 78 ? -5.758 -9.216 -0.915 1.00 98.19 78 PHE A N 1
ATOM 597 C CA . PHE A 1 78 ? -6.057 -8.551 -2.172 1.00 98.19 78 PHE A CA 1
ATOM 598 C C . PHE A 1 78 ? -4.727 -8.238 -2.841 1.00 98.19 78 PHE A C 1
ATOM 600 O O . PHE A 1 78 ? -3.891 -7.576 -2.234 1.00 98.19 78 PHE A O 1
ATOM 607 N N . ARG A 1 79 ? -4.516 -8.726 -4.061 1.00 98.44 79 ARG A N 1
ATOM 608 C CA . ARG A 1 79 ? -3.261 -8.532 -4.782 1.00 98.44 79 ARG A CA 1
ATOM 609 C C . ARG A 1 79 ? -3.541 -8.214 -6.240 1.00 98.44 79 ARG A C 1
ATOM 611 O O . ARG A 1 79 ? -4.293 -8.936 -6.889 1.00 98.44 79 ARG A O 1
ATOM 618 N N . VAL A 1 80 ? -2.926 -7.146 -6.726 1.00 98.38 80 VAL A N 1
ATOM 619 C CA . VAL A 1 80 ? -2.978 -6.699 -8.119 1.00 98.38 80 VAL A CA 1
ATOM 620 C C . VAL A 1 80 ? -1.578 -6.811 -8.695 1.00 98.38 80 VAL A C 1
ATOM 622 O O . VAL A 1 80 ? -0.616 -6.432 -8.030 1.00 98.38 80 VAL A O 1
ATOM 625 N N . HIS A 1 81 ? -1.469 -7.336 -9.912 1.00 98.31 81 HIS A N 1
ATOM 626 C CA . HIS A 1 81 ? -0.249 -7.285 -10.712 1.00 98.31 81 HIS A CA 1
ATOM 627 C C . HIS A 1 81 ? -0.432 -6.256 -11.821 1.00 98.31 81 HIS A C 1
ATOM 629 O O . HIS A 1 81 ? -1.479 -6.215 -12.466 1.00 98.31 81 HIS A O 1
ATOM 635 N N . VAL A 1 82 ? 0.585 -5.430 -12.007 1.00 97.38 82 VAL A N 1
ATOM 636 C CA . VAL A 1 82 ? 0.674 -4.408 -13.041 1.00 97.38 82 VAL A CA 1
ATOM 637 C C . VAL A 1 82 ? 1.753 -4.854 -14.018 1.00 97.38 82 VAL A C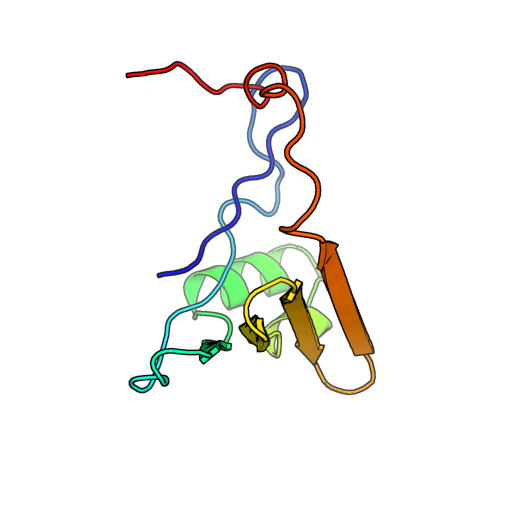 1
ATOM 639 O O . VAL A 1 82 ? 2.901 -5.042 -13.612 1.00 97.38 82 VAL A O 1
ATOM 642 N N . ASP A 1 83 ? 1.357 -5.040 -15.277 1.00 97.56 83 ASP A N 1
ATOM 643 C CA . ASP A 1 83 ? 2.262 -5.308 -16.396 1.00 97.56 83 ASP A CA 1
ATOM 644 C C . ASP A 1 83 ? 2.988 -4.008 -16.770 1.00 97.56 83 ASP A C 1
ATOM 646 O O . ASP A 1 83 ? 2.373 -3.038 -17.210 1.00 97.56 83 ASP A O 1
ATOM 650 N N . LEU A 1 84 ? 4.298 -3.981 -16.543 1.00 97.00 84 LEU A N 1
ATOM 651 C CA . LEU A 1 84 ? 5.188 -2.860 -16.832 1.00 97.00 84 LEU A CA 1
ATOM 652 C C . LEU A 1 84 ? 5.753 -2.914 -18.261 1.00 97.00 84 LEU A C 1
ATOM 654 O O . LEU A 1 84 ? 6.394 -1.954 -18.687 1.00 97.00 84 LEU A O 1
ATOM 658 N N . SER A 1 85 ? 5.531 -4.002 -19.008 1.00 97.44 85 SER A N 1
ATOM 659 C CA . SER A 1 85 ? 5.977 -4.129 -20.404 1.00 97.44 85 SER A CA 1
ATOM 660 C C . SER A 1 85 ? 5.099 -3.338 -21.385 1.00 97.44 85 SER A C 1
ATOM 662 O O . SER A 1 85 ? 5.510 -3.073 -22.517 1.00 97.44 85 SER A O 1
ATOM 664 N N . GLN A 1 86 ? 3.905 -2.925 -20.947 1.00 95.69 86 GLN A N 1
ATOM 665 C CA . GLN A 1 86 ? 2.913 -2.223 -21.759 1.00 95.69 86 GLN A CA 1
ATOM 666 C C . GLN A 1 86 ? 2.637 -0.823 -21.192 1.00 95.69 86 GLN A C 1
ATOM 668 O O . GLN A 1 86 ? 1.732 -0.658 -20.371 1.00 95.69 86 GLN A O 1
ATOM 673 N N . PRO A 1 87 ? 3.400 0.206 -21.605 1.00 93.50 87 PRO A N 1
ATOM 674 C CA . PRO A 1 87 ? 3.115 1.573 -21.191 1.00 93.50 87 PRO A CA 1
ATOM 675 C C . PRO A 1 87 ? 1.748 2.022 -21.722 1.00 93.50 87 PRO A C 1
ATOM 677 O O . PRO A 1 87 ? 1.366 1.698 -22.848 1.00 93.50 87 PRO A O 1
ATOM 680 N N . ILE A 1 88 ? 1.035 2.799 -20.910 1.00 93.56 88 ILE A N 1
ATOM 681 C CA . ILE A 1 88 ? -0.234 3.435 -21.275 1.00 93.56 88 ILE A CA 1
ATOM 682 C C . ILE A 1 88 ? -0.058 4.951 -21.352 1.00 93.56 88 ILE A C 1
ATOM 684 O O . ILE A 1 88 ? 0.872 5.499 -20.754 1.00 93.56 88 ILE A O 1
ATOM 688 N N . ASP A 1 89 ? -0.968 5.624 -22.054 1.00 96.12 89 ASP A N 1
ATOM 689 C CA . ASP A 1 89 ? -1.059 7.081 -21.992 1.00 96.12 89 ASP A CA 1
ATOM 690 C C . ASP A 1 89 ? -1.371 7.528 -20.558 1.00 96.12 89 ASP A C 1
ATOM 692 O O . ASP A 1 89 ? -2.122 6.868 -19.830 1.00 96.12 89 ASP A O 1
ATOM 696 N N . GLU A 1 90 ? -0.789 8.655 -20.151 1.00 91.19 90 GLU A N 1
ATOM 697 C CA . GLU A 1 90 ? -1.015 9.217 -18.822 1.00 91.19 90 GLU A CA 1
ATOM 698 C C . GLU A 1 90 ? -2.516 9.505 -18.618 1.00 91.19 90 GLU A C 1
ATOM 700 O O . GLU A 1 90 ? -3.133 10.184 -19.450 1.00 91.19 90 GLU A O 1
ATOM 705 N N . PRO A 1 91 ? -3.138 8.983 -17.543 1.00 90.62 91 PRO A N 1
ATOM 706 C CA . PRO A 1 91 ? -4.546 9.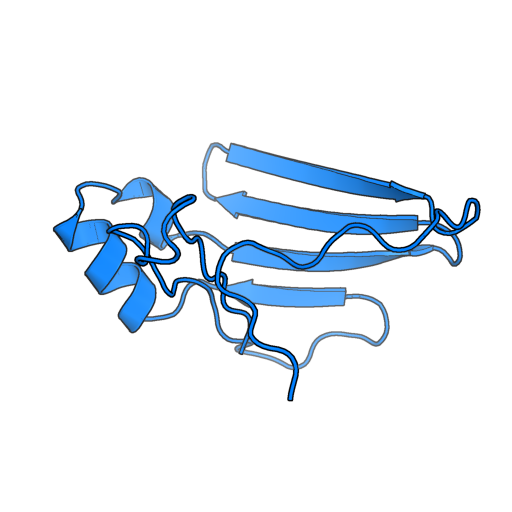235 -17.285 1.00 90.62 91 PRO A CA 1
ATOM 707 C C . PRO A 1 91 ? -4.778 10.704 -16.894 1.00 90.62 91 PRO A C 1
ATOM 709 O O . PRO A 1 91 ? -3.854 11.384 -16.443 1.00 90.62 91 PRO A O 1
ATOM 712 N N . PRO A 1 92 ? -6.024 11.207 -16.996 1.00 90.38 92 PRO A N 1
ATOM 713 C CA . PRO A 1 92 ? -6.371 12.504 -16.432 1.00 90.38 92 PRO A CA 1
ATOM 714 C C . PRO A 1 92 ? -5.978 12.593 -14.949 1.00 90.38 92 PRO A C 1
ATOM 716 O O . PRO A 1 92 ? -6.007 11.571 -14.253 1.00 90.38 92 PRO A O 1
ATOM 719 N N . PRO A 1 93 ? -5.674 13.7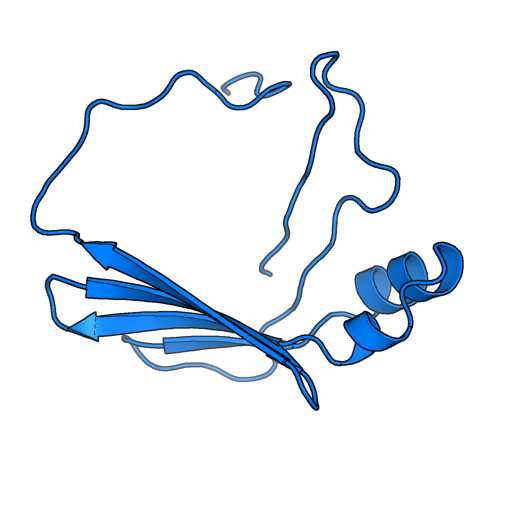99 -14.437 1.00 88.12 93 PRO A N 1
ATOM 720 C CA . PRO A 1 93 ? -5.373 13.981 -13.026 1.00 88.12 93 PRO A CA 1
ATOM 721 C C . PRO A 1 93 ? -6.458 13.397 -12.117 1.00 88.12 93 PRO A C 1
ATOM 723 O O . PRO A 1 93 ? -7.651 13.502 -12.414 1.00 88.12 93 PRO A O 1
ATOM 726 N N . ALA A 1 94 ? -6.042 12.826 -10.984 1.00 87.69 94 ALA A N 1
ATOM 727 C CA . ALA A 1 94 ? -6.973 12.405 -9.942 1.00 87.69 94 ALA A CA 1
ATOM 728 C C . ALA A 1 94 ? -7.865 13.582 -9.505 1.00 87.69 94 ALA A C 1
ATOM 730 O O . ALA A 1 94 ? -7.435 14.740 -9.519 1.00 87.69 94 ALA A O 1
ATOM 731 N N . TRP A 1 95 ? -9.106 13.297 -9.096 1.00 89.44 95 TRP A N 1
ATOM 732 C CA . TRP A 1 95 ? -10.010 14.325 -8.571 1.00 89.44 95 TRP A CA 1
ATOM 733 C C . TRP A 1 95 ? -9.329 15.140 -7.476 1.00 89.44 95 TRP A C 1
ATOM 735 O O . TRP A 1 95 ? -8.599 14.589 -6.663 1.00 89.44 95 TRP A O 1
ATOM 745 N N . GLY A 1 96 ? -9.526 16.457 -7.480 1.00 82.25 96 GLY A N 1
ATOM 746 C CA . GLY A 1 96 ? -8.917 17.362 -6.502 1.00 82.25 96 GLY A CA 1
ATOM 747 C C . GLY A 1 96 ? -7.398 17.553 -6.617 1.00 82.25 96 GLY A C 1
ATOM 748 O O . GLY A 1 96 ? -6.869 18.423 -5.922 1.00 82.25 96 GLY A O 1
ATOM 749 N N . TYR A 1 97 ? -6.693 16.835 -7.502 1.00 79.81 97 TYR A N 1
ATOM 750 C CA . TYR A 1 97 ? -5.280 17.093 -7.769 1.00 79.81 97 TYR A CA 1
ATOM 751 C C . TYR A 1 97 ? -5.121 18.454 -8.453 1.00 79.81 97 TYR A C 1
ATOM 753 O O . TYR A 1 97 ? -5.547 18.666 -9.590 1.00 79.81 97 TYR A O 1
ATOM 761 N N . LYS A 1 98 ? -4.500 19.393 -7.743 1.00 70.50 98 LYS A N 1
ATOM 762 C CA . LYS A 1 98 ? -4.027 20.659 -8.297 1.00 70.50 98 LYS A CA 1
ATOM 763 C C . LYS A 1 98 ? -2.529 20.481 -8.458 1.00 70.50 98 LYS A C 1
ATOM 765 O O . LYS A 1 98 ? -1.826 20.518 -7.4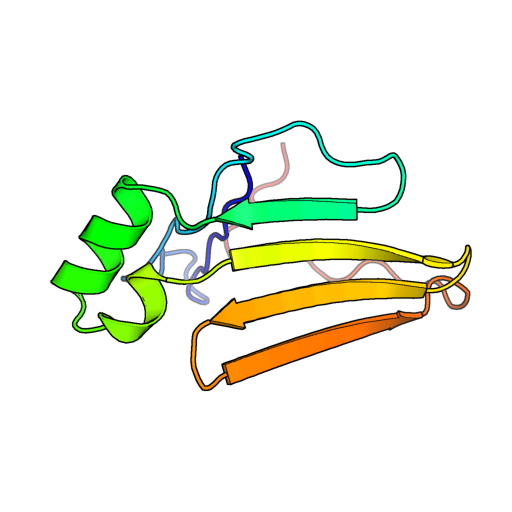56 1.00 70.50 98 LYS A O 1
ATOM 770 N N . GLY A 1 99 ? -2.087 20.171 -9.677 1.00 64.94 99 GLY A N 1
ATOM 771 C CA . GLY A 1 99 ? -0.663 20.022 -9.969 1.00 64.94 99 GLY A CA 1
ATOM 772 C C . GLY A 1 99 ? 0.119 21.212 -9.421 1.00 64.94 99 GLY A C 1
ATOM 773 O O . GLY A 1 99 ? -0.328 22.353 -9.567 1.00 64.94 99 GLY A O 1
ATOM 774 N N . GLU A 1 100 ? 1.224 20.925 -8.742 1.00 46.88 100 GLU A N 1
ATOM 775 C CA . GLU A 1 100 ? 2.239 21.926 -8.403 1.00 46.88 100 GLU A CA 1
ATOM 776 C C . GLU A 1 100 ? 3.174 22.151 -9.594 1.00 46.88 100 GLU A C 1
ATOM 778 O O . GLU A 1 100 ? 3.540 21.152 -10.257 1.00 46.88 100 GLU A O 1
#

Secondary structure (DSSP, 8-state):
-EEE--B-TTSPBPTT-SEEE--SS---SSEEEEEBPHHHHHHHHHTT-GGGGG-EEEEEE-SSSEEEEEEEETTEEEEEEEESSS--PPPPPPTT----

Nearest PDB structures (foldseek):
  7y22-assembly1_B  TM=3.674E-01  e=7.983E-01  Klebsiella phage Kp7
  5iwd-assembly1_A-2  TM=3.962E-01  e=2.875E+00  Human herpesvirus 5 strain AD169
  1yyp-assembly1_A-2  TM=4.002E-01  e=3.629E+00  Human betaherpesvirus 5
  5ixa-assembly1_A  TM=3.889E-01  e=3.424E+00  Human herpesvirus 5 strain AD169
  4hk1-assembly1_A  TM=3.622E-01  e=3.629E+00  Drosophila melanogaster

Mean predicted aligned error: 3.35 Å

pLDDT: mean 95.13, std 7.19, range [46.88, 98.75]

Organism: NCBI:txid624146

Radius of gyration: 15.27 Å; Cα contacts (8 Å, |Δi|>4): 175; chains: 1; bounding box: 32×36×37 Å

Solvent-accessible surface area (backbone atoms only — not comparable to full-atom values): 5881 Å² total; per-residue (Å²): 121,52,73,45,77,48,52,39,88,89,36,50,67,38,95,76,42,71,35,42,16,38,60,90,61,88,60,58,101,44,35,43,54,19,43,46,32,71,70,32,34,52,51,27,52,77,69,74,36,61,80,55,57,57,30,28,39,33,47,32,46,81,51,99,44,32,40,33,47,34,44,37,36,93,99,44,79,48,75,47,78,44,68,63,80,62,83,74,80,86,74,79,76,61,61,65,65,73,85,128